Protein AF-A0A9P3KUL8-F1 (afdb_monomer_lite)

Radius of gyration: 19.82 Å; chains: 1; bounding box: 48×26×57 Å

Structure (mmCIF, N/CA/C/O backbone):
data_AF-A0A9P3KUL8-F1
#
_entry.id   AF-A0A9P3KUL8-F1
#
loop_
_atom_site.group_PDB
_atom_site.id
_atom_site.type_symbol
_atom_site.label_atom_id
_atom_site.label_alt_id
_atom_site.label_comp_id
_atom_site.label_asym_id
_atom_site.label_entity_id
_atom_site.label_seq_id
_atom_site.pdbx_PDB_ins_code
_atom_site.Cartn_x
_atom_site.Cartn_y
_atom_site.Cartn_z
_atom_site.occupancy
_atom_site.B_iso_or_equiv
_atom_site.auth_seq_id
_atom_site.auth_comp_id
_atom_site.auth_asym_id
_atom_site.auth_atom_id
_atom_site.pdbx_PDB_model_num
ATOM 1 N N . MET A 1 1 ? -23.572 9.028 2.141 1.00 32.34 1 MET A N 1
ATOM 2 C CA . MET A 1 1 ? -22.689 7.865 2.370 1.00 32.34 1 MET A CA 1
ATOM 3 C C . MET A 1 1 ? -21.258 8.379 2.389 1.00 32.34 1 MET A C 1
ATOM 5 O O . MET A 1 1 ? -20.794 8.823 1.351 1.00 32.34 1 MET A O 1
ATOM 9 N N . ALA A 1 2 ? -20.614 8.440 3.556 1.00 27.66 2 ALA A N 1
ATOM 10 C CA . ALA A 1 2 ? -19.260 8.975 3.705 1.00 27.66 2 ALA A CA 1
ATOM 11 C C . ALA A 1 2 ? -18.325 7.822 4.078 1.00 27.66 2 ALA A C 1
ATOM 13 O O . ALA A 1 2 ? -18.346 7.357 5.214 1.00 27.66 2 ALA A O 1
ATOM 14 N N . HIS A 1 3 ? -17.560 7.321 3.110 1.00 35.16 3 HIS A N 1
ATOM 15 C CA . HIS A 1 3 ? -16.380 6.527 3.428 1.00 35.16 3 HIS A CA 1
ATOM 16 C C . HIS A 1 3 ? -15.228 7.510 3.663 1.00 35.16 3 HIS A C 1
ATOM 18 O O . HIS A 1 3 ? -15.116 8.520 2.964 1.00 35.16 3 HIS A O 1
ATOM 24 N N . SER A 1 4 ? -14.388 7.234 4.654 1.00 40.06 4 SER A N 1
ATOM 25 C CA . SER A 1 4 ? -13.152 7.987 4.861 1.00 40.06 4 SER A CA 1
ATOM 26 C C . SER A 1 4 ? -12.145 7.535 3.808 1.00 40.06 4 SER A C 1
ATOM 28 O O . SER A 1 4 ? -11.516 6.491 3.957 1.00 40.06 4 SER A O 1
ATOM 30 N N . TYR A 1 5 ? -12.057 8.289 2.714 1.00 42.75 5 TYR A N 1
ATOM 31 C CA . TYR A 1 5 ? -11.096 8.067 1.638 1.00 42.75 5 TYR A CA 1
ATOM 32 C C . TYR A 1 5 ? -9.868 8.946 1.872 1.00 42.75 5 TYR A C 1
ATOM 34 O O . TYR A 1 5 ? -10.004 10.144 2.119 1.00 42.75 5 TYR A O 1
ATOM 42 N N . GLY A 1 6 ? -8.675 8.368 1.767 1.00 51.44 6 GLY A N 1
ATOM 43 C CA . GLY A 1 6 ? -7.449 9.140 1.582 1.00 51.44 6 GLY A CA 1
ATOM 44 C C . GLY A 1 6 ? -6.900 8.937 0.173 1.00 51.44 6 GLY A C 1
ATOM 45 O O . GLY A 1 6 ? -7.099 7.882 -0.429 1.00 51.44 6 GLY A O 1
ATOM 46 N N . THR A 1 7 ? -6.250 9.971 -0.348 1.00 46.78 7 THR A N 1
ATOM 47 C CA . THR A 1 7 ? -5.765 10.073 -1.728 1.00 46.78 7 THR A CA 1
ATOM 48 C C . THR A 1 7 ? -4.329 9.549 -1.840 1.00 46.78 7 THR A C 1
ATOM 50 O O . THR A 1 7 ? -3.469 9.951 -1.061 1.00 46.78 7 THR A O 1
ATOM 53 N N . LEU A 1 8 ? -4.061 8.677 -2.811 1.00 50.38 8 LEU A N 1
ATOM 54 C CA . LEU A 1 8 ? -2.753 8.102 -3.142 1.00 50.38 8 LEU A CA 1
ATOM 55 C C . LEU A 1 8 ? -2.345 8.512 -4.548 1.00 50.38 8 LEU A C 1
ATOM 57 O O . LEU A 1 8 ? -3.190 8.553 -5.434 1.00 50.38 8 LEU A O 1
ATOM 61 N N . VAL A 1 9 ? -1.056 8.750 -4.771 1.00 56.16 9 VAL A N 1
ATOM 62 C CA . VAL A 1 9 ? -0.508 8.995 -6.109 1.00 56.16 9 VAL A CA 1
ATOM 63 C C . VAL A 1 9 ? 0.263 7.754 -6.539 1.00 56.16 9 VAL A C 1
ATOM 65 O O . VAL A 1 9 ? 1.320 7.452 -5.995 1.00 56.16 9 VAL A O 1
ATOM 68 N N . VAL A 1 10 ? -0.268 7.031 -7.522 1.00 59.06 10 VAL A N 1
ATOM 69 C CA . VAL A 1 10 ? 0.454 5.942 -8.183 1.00 59.06 10 VAL A CA 1
ATOM 70 C C . VAL A 1 10 ? 1.434 6.562 -9.159 1.00 59.06 10 VAL A C 1
ATOM 72 O O . VAL A 1 10 ? 1.065 7.434 -9.945 1.00 59.06 10 VAL A O 1
ATOM 75 N N . THR A 1 11 ? 2.672 6.094 -9.133 1.00 58.78 11 THR A N 1
ATOM 76 C CA . THR A 1 11 ? 3.770 6.677 -9.894 1.00 58.78 11 THR A CA 1
ATOM 77 C C . THR A 1 11 ? 4.448 5.621 -10.764 1.00 58.78 11 THR A C 1
ATOM 79 O O . THR A 1 11 ? 4.727 4.509 -10.314 1.00 58.78 11 THR A O 1
ATOM 82 N N . LEU A 1 12 ? 4.693 5.967 -12.026 1.00 61.75 12 LEU A N 1
ATOM 83 C CA . LEU A 1 12 ? 5.448 5.191 -13.004 1.00 61.75 12 LEU A CA 1
ATOM 84 C C . LEU A 1 12 ? 6.900 5.638 -13.010 1.00 61.75 12 LEU A C 1
ATOM 86 O O . LEU A 1 12 ? 7.173 6.836 -13.067 1.00 61.75 12 LEU A O 1
ATOM 90 N N . LEU A 1 13 ? 7.811 4.676 -13.053 1.00 57.50 13 LEU A N 1
ATOM 91 C CA . LEU A 1 13 ? 9.225 4.916 -13.275 1.00 57.50 13 LEU A CA 1
ATOM 92 C C . LEU A 1 13 ? 9.678 4.260 -14.567 1.00 57.50 13 LEU A C 1
ATOM 94 O O . LEU A 1 13 ? 9.433 3.074 -14.770 1.00 57.50 13 LEU A O 1
ATOM 98 N N . ILE A 1 14 ? 10.341 5.033 -15.424 1.00 57.75 14 ILE A N 1
ATOM 99 C CA . ILE A 1 14 ? 10.843 4.584 -16.727 1.00 57.75 14 ILE A CA 1
ATOM 100 C C . ILE A 1 14 ? 12.348 4.845 -16.791 1.00 57.75 14 ILE A C 1
ATOM 102 O O . ILE A 1 14 ? 12.809 5.913 -16.383 1.00 57.75 14 ILE A O 1
ATOM 106 N N . ALA A 1 15 ? 13.102 3.892 -17.340 1.00 53.88 15 ALA A N 1
ATOM 107 C CA . ALA A 1 15 ? 14.489 4.089 -17.752 1.00 53.88 15 ALA A CA 1
ATOM 108 C C . ALA A 1 15 ? 14.709 3.608 -19.199 1.00 53.88 15 ALA A C 1
ATOM 110 O O . ALA A 1 15 ? 13.936 2.814 -19.739 1.00 53.88 15 ALA A O 1
ATOM 111 N N . SER A 1 16 ? 15.760 4.125 -19.837 1.00 47.81 16 SER A N 1
ATOM 112 C CA . SER A 1 16 ? 16.203 3.732 -21.180 1.00 47.81 16 SER A CA 1
ATOM 113 C C . SER A 1 16 ? 17.334 2.710 -21.069 1.00 47.81 16 SER A C 1
ATOM 115 O O . SER A 1 16 ? 18.304 2.958 -20.354 1.00 47.81 16 SER A O 1
ATOM 117 N N . PHE A 1 17 ? 17.244 1.588 -21.788 1.00 48.50 17 PHE A N 1
ATOM 118 C CA . PHE A 1 17 ? 18.199 0.480 -21.664 1.00 48.50 17 PHE A CA 1
ATOM 119 C C . PHE A 1 17 ? 18.726 0.022 -23.030 1.00 48.50 17 PHE A C 1
ATOM 121 O O . PHE A 1 17 ? 17.971 -0.057 -23.998 1.00 48.50 17 PHE A O 1
ATOM 128 N N . ALA A 1 18 ? 20.017 -0.323 -23.090 1.00 42.53 18 ALA A N 1
ATOM 129 C CA . ALA A 1 18 ? 20.578 -1.160 -24.149 1.00 42.53 18 ALA A CA 1
ATOM 130 C C . ALA A 1 18 ? 20.294 -2.637 -23.816 1.00 42.53 18 ALA A C 1
ATOM 132 O O . ALA A 1 18 ? 20.380 -3.035 -22.656 1.00 42.53 18 ALA A O 1
ATOM 133 N N . SER A 1 19 ? 19.921 -3.419 -24.826 1.00 43.72 19 SER A N 1
ATOM 134 C CA . SER A 1 19 ? 19.394 -4.791 -24.790 1.00 43.72 19 SER A CA 1
ATOM 135 C C . SER A 1 19 ? 19.997 -5.706 -23.708 1.00 43.72 19 SER A C 1
ATOM 137 O O . SER A 1 19 ? 21.089 -6.238 -23.883 1.00 43.72 19 SER A O 1
ATOM 139 N N . HIS A 1 20 ? 19.261 -5.940 -22.619 1.00 38.06 20 HIS A N 1
ATOM 140 C CA . HIS A 1 20 ? 19.516 -7.014 -21.651 1.00 38.06 20 HIS A CA 1
ATOM 141 C C . HIS A 1 20 ? 18.311 -7.960 -21.631 1.00 38.06 20 HIS A C 1
ATOM 143 O O . HIS A 1 20 ? 17.175 -7.522 -21.824 1.00 38.06 20 HIS A O 1
ATOM 149 N N . ALA A 1 21 ? 18.552 -9.256 -21.418 1.00 44.31 21 ALA A N 1
ATOM 150 C CA . ALA A 1 21 ? 17.485 -10.231 -21.224 1.00 44.31 21 ALA A CA 1
ATOM 151 C C . ALA A 1 21 ? 16.763 -9.920 -19.903 1.00 44.31 21 ALA A C 1
ATOM 153 O O . ALA A 1 21 ? 17.315 -10.109 -18.822 1.00 44.31 21 ALA A O 1
ATOM 154 N N . LEU A 1 22 ? 15.553 -9.377 -20.010 1.00 48.44 22 LEU A N 1
ATOM 155 C CA . LEU A 1 22 ? 14.714 -9.009 -18.875 1.00 48.44 22 LEU A CA 1
ATOM 156 C C . LEU A 1 22 ? 14.069 -10.244 -18.260 1.00 48.44 22 LEU A C 1
ATOM 158 O O . LEU A 1 22 ? 13.507 -11.065 -18.980 1.00 48.44 22 LEU A O 1
ATOM 162 N N . ALA A 1 23 ? 14.098 -10.332 -16.931 1.00 48.47 23 ALA A N 1
ATOM 163 C CA . ALA A 1 23 ? 13.299 -11.314 -16.200 1.00 48.47 23 ALA A CA 1
ATOM 164 C C . ALA A 1 23 ? 11.799 -10.942 -16.208 1.00 48.47 23 ALA A C 1
ATOM 166 O O . ALA A 1 23 ? 10.959 -11.834 -16.157 1.00 48.47 23 ALA A O 1
ATOM 167 N N . GLY A 1 24 ? 11.475 -9.645 -16.337 1.00 58.12 24 GLY A N 1
ATOM 168 C CA . GLY A 1 24 ? 10.124 -9.107 -16.532 1.00 58.12 24 GLY A CA 1
ATOM 169 C C . GLY A 1 24 ? 10.161 -7.645 -17.004 1.00 58.12 24 GLY A C 1
ATOM 170 O O . GLY A 1 24 ? 11.140 -6.937 -16.781 1.00 58.12 24 GLY A O 1
ATOM 171 N N . PHE A 1 25 ? 9.119 -7.161 -17.685 1.00 71.50 25 PHE A N 1
ATOM 172 C CA . PHE A 1 25 ? 9.096 -5.794 -18.244 1.00 71.50 25 PHE A CA 1
ATOM 173 C C . PHE A 1 25 ? 8.662 -4.738 -1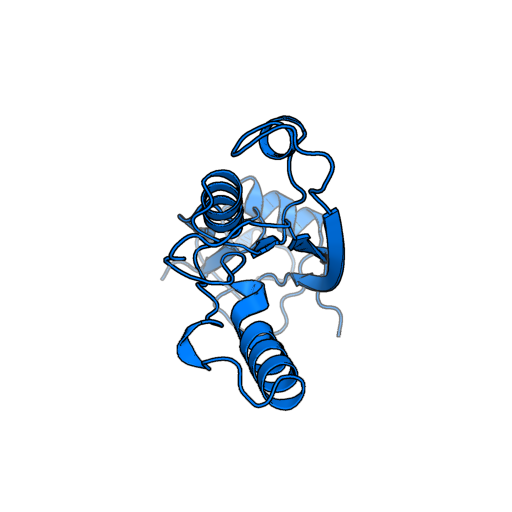7.228 1.00 71.50 25 PHE A C 1
ATOM 175 O O . PHE A 1 25 ? 9.300 -3.689 -17.123 1.00 71.50 25 PHE A O 1
ATOM 182 N N . MET A 1 26 ? 7.626 -5.032 -16.441 1.00 80.19 26 MET A N 1
ATOM 183 C CA . MET A 1 26 ? 7.151 -4.185 -15.349 1.00 80.19 26 MET A CA 1
ATOM 184 C C . MET A 1 26 ? 7.067 -4.972 -14.045 1.00 80.19 26 MET A C 1
ATOM 186 O O . MET A 1 26 ? 6.582 -6.099 -14.040 1.00 80.19 26 MET A O 1
ATOM 190 N N . GLY A 1 27 ? 7.416 -4.337 -12.927 1.00 84.06 27 GLY A N 1
ATOM 191 C CA . GLY A 1 27 ? 7.173 -4.892 -11.596 1.00 84.06 27 GLY A CA 1
ATOM 192 C C . GLY A 1 27 ? 6.782 -3.821 -10.584 1.00 84.06 27 GLY A C 1
ATOM 193 O O . GLY A 1 27 ? 7.262 -2.688 -10.650 1.00 84.06 27 GLY A O 1
ATOM 194 N N . GLY A 1 28 ? 5.909 -4.153 -9.630 1.00 83.56 28 GLY A N 1
ATOM 195 C CA . GLY A 1 28 ? 5.629 -3.243 -8.519 1.00 83.56 28 GLY A CA 1
ATOM 196 C C . GLY A 1 28 ? 4.283 -3.396 -7.819 1.00 83.56 28 GLY A C 1
ATOM 197 O O . GLY A 1 28 ? 3.857 -4.498 -7.471 1.00 83.56 28 GLY A O 1
ATOM 198 N N . ALA A 1 29 ? 3.670 -2.254 -7.513 1.00 80.00 29 ALA A N 1
ATOM 199 C CA . ALA A 1 29 ? 2.511 -2.089 -6.647 1.00 80.00 29 ALA A CA 1
ATOM 200 C C . ALA A 1 29 ? 1.319 -3.004 -6.985 1.00 80.00 29 ALA A C 1
ATOM 202 O O . ALA A 1 29 ? 0.651 -2.866 -8.006 1.00 80.00 29 ALA A O 1
ATOM 203 N N . SER A 1 30 ? 0.954 -3.887 -6.055 1.00 74.94 30 SER A N 1
ATOM 204 C CA . SER A 1 30 ? -0.167 -4.822 -6.247 1.00 74.94 30 SER A CA 1
ATOM 205 C C . SER A 1 30 ? -1.528 -4.142 -6.432 1.00 74.94 30 SER A C 1
ATOM 207 O O . SER A 1 30 ? -2.436 -4.726 -7.014 1.00 74.94 30 SER A O 1
ATOM 209 N N . THR A 1 31 ? -1.674 -2.900 -5.970 1.00 70.31 31 THR A N 1
ATOM 210 C CA . THR A 1 31 ? -2.846 -2.031 -6.197 1.00 70.31 31 THR A CA 1
ATOM 211 C C . THR A 1 31 ? -3.080 -1.740 -7.677 1.00 70.31 31 THR A C 1
ATOM 213 O O . THR A 1 31 ? -4.219 -1.549 -8.098 1.00 70.31 31 THR A O 1
ATOM 216 N N . PHE A 1 32 ? -2.013 -1.737 -8.475 1.00 75.25 32 PHE A N 1
ATOM 217 C CA . PHE A 1 32 ? -2.057 -1.456 -9.899 1.00 75.25 32 PHE A CA 1
ATOM 218 C C . PHE A 1 32 ? -2.304 -2.702 -10.752 1.00 75.25 32 PHE A C 1
ATOM 220 O O . PHE A 1 32 ? -2.666 -2.573 -11.920 1.00 75.25 32 PHE A O 1
ATOM 227 N N . ALA A 1 33 ? -2.170 -3.909 -10.193 1.00 75.38 33 ALA A N 1
ATOM 228 C CA . ALA A 1 33 ? -2.326 -5.159 -10.939 1.00 75.38 33 ALA A CA 1
ATOM 229 C C . ALA A 1 33 ? -3.633 -5.238 -11.770 1.00 75.38 33 ALA A C 1
ATOM 231 O O . ALA A 1 33 ? -3.558 -5.640 -12.934 1.00 75.38 33 ALA A O 1
ATOM 232 N N . PRO A 1 34 ? -4.809 -4.784 -11.276 1.00 72.00 34 PRO A N 1
ATOM 233 C CA . PRO A 1 34 ? -6.034 -4.760 -12.082 1.00 72.00 34 PRO A CA 1
ATOM 234 C C . PRO A 1 34 ? -5.964 -3.815 -13.295 1.00 72.00 34 PRO A C 1
ATOM 236 O O . PRO A 1 34 ? -6.555 -4.102 -14.335 1.00 72.00 34 PRO A O 1
ATOM 239 N N . ALA A 1 35 ? -5.236 -2.699 -13.184 1.00 71.69 35 ALA A N 1
ATOM 240 C CA . ALA A 1 35 ? -5.062 -1.715 -14.255 1.00 71.69 35 ALA A CA 1
ATOM 241 C C . ALA A 1 35 ? -3.935 -2.095 -15.235 1.00 71.69 35 ALA A C 1
ATOM 243 O O . ALA A 1 35 ? -4.012 -1.774 -16.424 1.00 71.69 35 ALA A O 1
ATOM 244 N N . ALA A 1 36 ? -2.922 -2.831 -14.767 1.00 74.19 36 ALA A N 1
ATOM 245 C CA . ALA A 1 36 ? -1.781 -3.261 -15.570 1.00 74.19 36 ALA A CA 1
ATOM 246 C C . ALA A 1 36 ? -2.213 -4.071 -16.801 1.00 74.19 36 ALA A C 1
ATOM 248 O O . ALA A 1 36 ? -1.740 -3.821 -17.907 1.00 74.19 36 ALA A O 1
ATOM 249 N N . GLY A 1 37 ? -3.183 -4.979 -16.647 1.00 71.81 37 GLY A N 1
ATOM 250 C CA . GLY A 1 37 ? -3.693 -5.780 -17.762 1.00 71.81 37 GLY A CA 1
ATOM 251 C C . GLY A 1 37 ? -4.297 -4.944 -18.899 1.00 71.81 37 GLY A C 1
ATOM 252 O O . GLY A 1 37 ? -4.151 -5.298 -20.069 1.00 71.81 37 GLY A O 1
ATOM 253 N N . ALA A 1 38 ? -4.945 -3.817 -18.587 1.00 73.25 38 ALA A N 1
ATOM 254 C CA . ALA A 1 38 ? -5.489 -2.914 -19.602 1.00 73.25 38 ALA A CA 1
ATOM 255 C C . ALA A 1 38 ? -4.377 -2.174 -20.362 1.00 73.25 38 ALA A C 1
ATOM 257 O O . ALA A 1 38 ? -4.453 -2.039 -21.584 1.00 73.25 38 ALA A O 1
ATOM 258 N N . LEU A 1 39 ? -3.320 -1.757 -19.661 1.00 74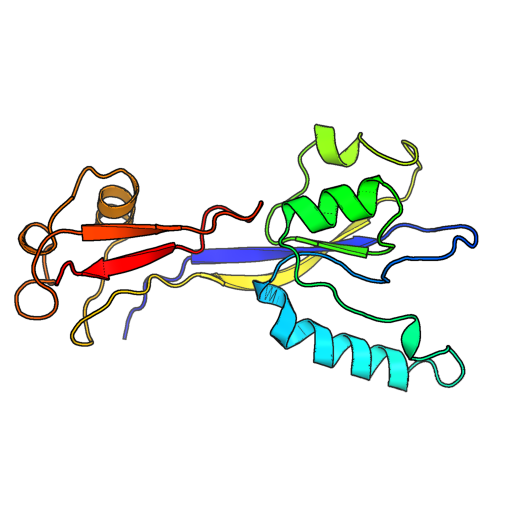.06 39 LEU A N 1
ATOM 259 C CA . LEU A 1 39 ? -2.158 -1.103 -20.266 1.00 74.06 39 LEU A CA 1
ATOM 260 C C . LEU A 1 39 ? -1.356 -2.046 -21.156 1.00 74.06 39 LEU A C 1
ATOM 262 O O . LEU A 1 39 ? -1.011 -1.667 -22.271 1.00 74.06 39 LEU A O 1
ATOM 266 N N . ILE A 1 40 ? -1.130 -3.284 -20.711 1.00 75.69 40 ILE A N 1
ATOM 267 C CA . ILE A 1 40 ? -0.460 -4.313 -21.517 1.00 75.69 40 ILE A CA 1
ATOM 268 C C . ILE A 1 40 ? -1.250 -4.556 -22.809 1.00 75.69 40 ILE A C 1
ATOM 270 O O . ILE A 1 40 ? -0.689 -4.517 -23.901 1.00 75.69 40 ILE A O 1
ATOM 274 N N . LYS A 1 41 ? -2.579 -4.712 -22.717 1.00 75.12 41 LYS A N 1
ATOM 275 C CA . LYS A 1 41 ? -3.443 -4.866 -23.900 1.00 75.12 41 LYS A CA 1
ATOM 276 C C . LYS A 1 41 ? -3.373 -3.658 -24.840 1.00 75.12 41 LYS A C 1
ATOM 278 O O . LYS A 1 41 ? -3.306 -3.840 -26.056 1.00 75.12 41 LYS A O 1
ATOM 283 N N . ALA A 1 42 ? -3.389 -2.437 -24.304 1.00 75.94 42 ALA A N 1
ATOM 284 C CA . ALA A 1 42 ? -3.283 -1.213 -25.099 1.00 75.94 42 ALA A CA 1
ATOM 285 C C . ALA A 1 42 ? -1.921 -1.100 -25.805 1.00 75.94 42 ALA A C 1
ATOM 287 O O . ALA A 1 42 ? -1.873 -0.782 -26.994 1.00 75.94 42 ALA A O 1
ATOM 288 N N . TRP A 1 43 ? -0.832 -1.428 -25.105 1.00 74.25 43 TRP A N 1
ATOM 289 C CA . TRP A 1 43 ? 0.518 -1.487 -25.663 1.00 74.25 43 TRP A CA 1
ATOM 290 C C . TRP A 1 43 ? 0.611 -2.499 -26.806 1.00 74.25 43 TRP A C 1
ATOM 292 O O . TRP A 1 43 ? 1.046 -2.162 -27.907 1.00 74.25 43 TRP A O 1
ATOM 302 N N . ASN A 1 44 ? 0.119 -3.715 -26.572 1.00 72.94 44 ASN A N 1
ATOM 303 C CA . ASN A 1 44 ? 0.139 -4.800 -27.547 1.00 72.94 44 ASN A CA 1
ATOM 304 C C . ASN A 1 44 ? -0.635 -4.447 -28.821 1.00 72.94 44 ASN A C 1
ATOM 306 O O . ASN A 1 44 ? -0.180 -4.744 -29.924 1.00 72.94 44 ASN A O 1
ATOM 310 N N . LYS A 1 45 ? -1.765 -3.742 -28.687 1.00 77.06 45 LYS A N 1
ATOM 311 C CA . LYS A 1 45 ? -2.522 -3.213 -29.829 1.00 77.06 45 LYS A CA 1
ATOM 312 C C . LYS A 1 45 ? -1.746 -2.138 -30.601 1.00 77.06 45 LYS A C 1
ATOM 314 O O . LYS A 1 45 ? -1.843 -2.083 -31.822 1.00 77.06 45 LYS A O 1
ATOM 319 N N . ALA A 1 46 ? -1.007 -1.275 -29.906 1.00 77.31 46 ALA A N 1
ATOM 320 C CA . ALA A 1 46 ? -0.253 -0.177 -30.512 1.00 77.31 46 ALA A CA 1
ATOM 321 C C . ALA A 1 46 ? 1.076 -0.618 -31.154 1.00 77.31 46 ALA A C 1
ATOM 323 O O . ALA A 1 46 ? 1.635 0.119 -31.968 1.00 77.31 46 ALA A O 1
ATOM 324 N N . LYS A 1 47 ? 1.596 -1.799 -30.793 1.00 69.56 47 LYS A N 1
ATOM 325 C CA . LYS A 1 47 ? 2.883 -2.334 -31.267 1.00 69.56 47 LYS A CA 1
ATOM 326 C C . LYS A 1 47 ? 2.741 -3.742 -31.869 1.00 69.56 47 LYS A C 1
ATOM 328 O O . LYS A 1 47 ? 3.338 -4.690 -31.351 1.00 69.56 47 LYS A O 1
ATOM 333 N N . PRO A 1 48 ? 1.986 -3.900 -32.974 1.00 64.44 48 PRO A N 1
ATOM 334 C CA . PRO A 1 48 ? 1.897 -5.182 -33.663 1.00 64.44 48 PRO A CA 1
ATOM 335 C C . PRO A 1 48 ? 3.282 -5.553 -34.220 1.00 64.44 48 PRO A C 1
ATOM 337 O O . PRO A 1 48 ? 3.843 -4.817 -35.027 1.00 64.44 48 PRO A O 1
ATOM 340 N N . GLY A 1 49 ? 3.857 -6.664 -33.754 1.00 63.84 49 GLY A N 1
ATOM 341 C CA . GLY A 1 49 ? 5.180 -7.152 -34.180 1.00 63.84 49 GLY A CA 1
ATOM 342 C C . GLY A 1 49 ? 6.244 -7.210 -33.080 1.00 63.84 49 GLY A C 1
ATOM 343 O O . GLY A 1 49 ? 7.291 -7.812 -33.293 1.00 63.84 49 GLY A O 1
ATOM 344 N N . VAL A 1 50 ? 5.980 -6.648 -31.895 1.00 64.06 50 VAL A N 1
ATOM 345 C CA . VAL A 1 50 ? 6.788 -6.924 -30.694 1.00 64.06 50 VAL A CA 1
ATOM 346 C C . VAL A 1 50 ? 6.262 -8.198 -30.033 1.00 64.06 50 VAL A C 1
ATOM 348 O O . VAL A 1 50 ? 5.046 -8.373 -29.895 1.00 64.06 50 VAL A O 1
ATOM 351 N N . ALA A 1 51 ? 7.177 -9.089 -29.644 1.00 60.75 51 ALA A N 1
ATOM 352 C CA . ALA A 1 51 ? 6.840 -10.342 -28.984 1.00 60.75 51 ALA A CA 1
ATOM 353 C C . ALA A 1 51 ? 6.062 -10.063 -27.677 1.00 60.75 51 ALA A C 1
ATOM 355 O O . ALA A 1 51 ? 6.443 -9.219 -26.863 1.00 60.75 51 ALA A O 1
ATOM 356 N N . GLN A 1 52 ? 4.887 -10.685 -27.551 1.00 55.72 52 GLN A N 1
ATOM 357 C CA . GLN A 1 52 ? 3.861 -10.367 -26.540 1.00 55.72 52 GLN A CA 1
ATOM 358 C C . GLN A 1 52 ? 4.232 -10.851 -25.130 1.00 55.72 52 GLN A C 1
ATOM 360 O O . GLN A 1 52 ? 3.692 -10.373 -24.139 1.00 55.72 52 GLN A O 1
ATOM 365 N N . ASP A 1 53 ? 5.150 -11.805 -25.069 1.00 56.06 53 ASP A N 1
ATOM 366 C CA . ASP A 1 53 ? 5.784 -12.399 -23.896 1.00 56.06 53 ASP A CA 1
ATOM 367 C C . ASP A 1 53 ? 6.808 -11.471 -23.230 1.00 56.06 53 ASP A C 1
ATOM 369 O O . ASP A 1 53 ? 7.136 -11.663 -22.063 1.00 56.06 53 ASP A O 1
ATOM 373 N N . VAL A 1 54 ? 7.264 -10.427 -23.929 1.00 57.62 54 VAL A N 1
ATOM 374 C CA . VAL A 1 54 ? 8.182 -9.440 -23.351 1.00 57.62 54 VAL A CA 1
ATOM 375 C C . VAL A 1 54 ? 7.462 -8.566 -22.329 1.00 57.62 54 VAL A C 1
ATOM 377 O O . VAL A 1 54 ? 8.076 -8.169 -21.354 1.00 57.62 54 VAL A O 1
ATOM 380 N N . VAL A 1 55 ? 6.168 -8.273 -22.501 1.00 68.00 55 VAL A N 1
ATOM 381 C CA . VAL A 1 55 ? 5.447 -7.273 -21.694 1.00 68.00 55 VAL A CA 1
ATOM 382 C C . VAL A 1 55 ? 4.569 -7.946 -20.635 1.00 68.00 55 VAL A C 1
ATOM 384 O O . VAL A 1 55 ? 3.373 -8.153 -20.830 1.00 68.00 55 VAL A O 1
ATOM 387 N N . ALA A 1 56 ? 5.171 -8.254 -19.486 1.00 77.06 56 ALA A N 1
ATOM 388 C CA . ALA A 1 56 ? 4.492 -8.772 -18.296 1.00 77.06 56 ALA A CA 1
ATOM 389 C C . ALA A 1 56 ? 4.514 -7.761 -17.135 1.00 77.06 56 ALA A C 1
ATOM 391 O O . ALA A 1 56 ? 5.373 -6.875 -17.088 1.00 77.06 56 ALA A O 1
ATOM 392 N N . TYR A 1 57 ? 3.549 -7.893 -16.216 1.00 81.75 57 TYR A N 1
ATOM 393 C CA . TYR A 1 57 ? 3.489 -7.127 -14.971 1.00 81.75 57 TYR A CA 1
ATOM 394 C C . TYR A 1 57 ? 3.579 -8.052 -13.759 1.00 81.75 57 TYR A C 1
ATOM 396 O O . TYR A 1 57 ? 2.649 -8.815 -13.489 1.00 81.75 57 TYR A O 1
ATOM 404 N N . ASP A 1 58 ? 4.650 -7.900 -12.989 1.00 87.00 58 ASP A N 1
ATOM 405 C CA . ASP A 1 58 ? 4.889 -8.663 -11.773 1.00 87.00 58 ASP A CA 1
ATOM 406 C C . ASP A 1 58 ? 4.396 -7.885 -10.545 1.00 87.00 58 ASP A C 1
ATOM 408 O O . ASP A 1 58 ? 4.976 -6.888 -10.104 1.00 87.00 58 ASP A O 1
ATOM 412 N N . SER A 1 59 ? 3.290 -8.352 -9.962 1.00 85.19 59 SER A N 1
ATOM 413 C CA . SER A 1 59 ? 2.702 -7.775 -8.747 1.00 85.19 59 SER A CA 1
ATOM 414 C C . SER A 1 59 ? 3.485 -8.206 -7.496 1.00 85.19 59 SER A C 1
ATOM 416 O O . SER A 1 59 ? 3.053 -9.085 -6.748 1.00 85.19 59 SER A O 1
ATOM 418 N N . VAL A 1 60 ? 4.627 -7.561 -7.255 1.00 85.50 60 VAL A N 1
ATOM 419 C CA . VAL A 1 60 ? 5.593 -7.910 -6.190 1.00 85.50 60 VAL A CA 1
ATOM 420 C C . VAL A 1 60 ? 5.648 -6.912 -5.023 1.00 85.50 60 VAL A C 1
ATOM 422 O O . VAL A 1 60 ? 6.397 -7.108 -4.062 1.00 85.50 60 VAL A O 1
ATOM 425 N N . GLY A 1 61 ? 4.847 -5.847 -5.086 1.00 85.12 61 GLY A N 1
ATOM 426 C CA . GLY A 1 61 ? 4.869 -4.737 -4.134 1.00 85.12 61 GLY A CA 1
ATOM 427 C C . GLY A 1 61 ? 5.837 -3.623 -4.547 1.00 85.12 61 GLY A C 1
ATOM 428 O O . GLY A 1 61 ? 6.831 -3.864 -5.231 1.00 85.12 61 GLY A O 1
ATOM 429 N N . SER A 1 62 ? 5.525 -2.391 -4.135 1.00 85.00 62 SER A N 1
ATOM 430 C CA . SER A 1 62 ? 6.229 -1.159 -4.519 1.00 85.00 62 SER A CA 1
ATOM 431 C C . SER A 1 62 ? 7.741 -1.215 -4.273 1.00 85.00 62 SER A C 1
ATOM 433 O O . SER A 1 62 ? 8.523 -0.942 -5.181 1.00 85.00 62 SER A O 1
ATOM 435 N N . GLY A 1 63 ? 8.170 -1.629 -3.074 1.00 84.50 63 GLY A N 1
ATOM 436 C CA . GLY A 1 63 ? 9.592 -1.659 -2.718 1.00 84.50 63 GLY A CA 1
ATOM 437 C C . GLY A 1 63 ? 10.370 -2.695 -3.527 1.00 84.50 63 GLY A C 1
ATOM 438 O O . GLY A 1 63 ? 11.420 -2.381 -4.081 1.00 84.50 63 GLY A O 1
ATOM 439 N N . THR A 1 64 ? 9.810 -3.898 -3.687 1.00 86.31 64 THR A N 1
ATOM 440 C CA . THR A 1 64 ? 10.402 -4.949 -4.531 1.00 86.31 64 THR A CA 1
ATOM 441 C C . THR A 1 64 ? 10.479 -4.513 -5.996 1.00 86.31 64 THR A C 1
ATOM 443 O O . THR A 1 64 ? 11.485 -4.768 -6.654 1.00 86.31 64 THR A O 1
ATOM 446 N N . GLY A 1 65 ? 9.454 -3.817 -6.503 1.00 85.25 65 GLY A N 1
ATOM 447 C CA . GLY A 1 65 ? 9.448 -3.240 -7.849 1.00 85.25 65 GLY A CA 1
ATOM 448 C C . GLY A 1 65 ? 10.559 -2.209 -8.046 1.00 85.25 65 GLY A C 1
ATOM 449 O O . GLY A 1 65 ? 11.319 -2.311 -9.006 1.00 85.25 65 GLY A O 1
ATOM 450 N N . ILE A 1 66 ? 10.722 -1.273 -7.103 1.00 84.69 66 ILE A N 1
ATOM 451 C CA . ILE A 1 66 ? 11.806 -0.275 -7.117 1.00 84.69 66 ILE A CA 1
ATOM 452 C C . ILE A 1 66 ? 13.184 -0.951 -7.069 1.00 84.69 66 ILE A C 1
ATOM 454 O O . ILE A 1 66 ? 14.072 -0.585 -7.837 1.00 84.69 66 ILE A O 1
ATOM 458 N N . THR A 1 67 ? 13.380 -1.954 -6.207 1.00 85.94 67 THR A N 1
ATOM 459 C CA . THR A 1 67 ? 14.639 -2.715 -6.144 1.00 85.94 67 THR A CA 1
ATOM 460 C C . THR A 1 67 ? 14.914 -3.464 -7.450 1.00 85.94 67 THR A C 1
ATOM 462 O O . THR A 1 67 ? 16.042 -3.449 -7.945 1.00 85.94 67 THR A O 1
ATOM 465 N N . GLY A 1 68 ? 13.892 -4.085 -8.043 1.00 82.81 68 GLY A N 1
ATOM 466 C CA . GLY A 1 68 ? 13.996 -4.746 -9.342 1.00 82.81 68 GLY A CA 1
ATOM 467 C C . GLY A 1 68 ? 14.341 -3.770 -10.471 1.00 82.81 68 GLY A C 1
ATOM 468 O O . GLY A 1 68 ? 15.219 -4.054 -11.277 1.00 82.81 68 GLY A O 1
ATOM 469 N N . PHE A 1 69 ? 13.742 -2.579 -10.483 1.00 83.06 69 PHE A N 1
ATOM 470 C CA . PHE A 1 69 ? 14.075 -1.517 -11.436 1.00 83.06 69 PHE A CA 1
ATOM 471 C C . PHE A 1 69 ? 15.515 -1.017 -11.267 1.00 83.06 69 PHE A C 1
ATOM 473 O O . PHE A 1 69 ? 16.282 -0.987 -12.225 1.00 83.06 69 PHE A O 1
ATOM 480 N N . ASN A 1 70 ? 15.935 -0.712 -10.037 1.00 82.31 70 ASN A N 1
ATOM 481 C CA . ASN A 1 70 ? 17.295 -0.243 -9.760 1.00 82.31 70 ASN A CA 1
ATOM 482 C C . ASN A 1 70 ? 18.375 -1.300 -10.061 1.00 82.31 70 ASN A C 1
ATOM 484 O O . ASN A 1 70 ? 19.508 -0.944 -10.388 1.00 82.31 70 ASN A O 1
ATOM 488 N N . SER A 1 71 ? 18.044 -2.590 -9.971 1.00 81.56 71 SER A N 1
ATOM 489 C CA . SER A 1 71 ? 18.948 -3.693 -10.332 1.00 81.56 71 SER A CA 1
ATOM 490 C C . SER A 1 71 ? 18.929 -4.056 -11.823 1.00 81.56 71 SER A C 1
ATOM 492 O O . SER A 1 71 ? 19.708 -4.910 -12.234 1.00 81.56 71 SER A O 1
ATOM 494 N N . GLY A 1 72 ? 18.069 -3.428 -12.634 1.00 76.25 72 GLY A N 1
ATOM 495 C CA . GLY A 1 72 ? 17.898 -3.757 -14.055 1.00 76.25 72 GLY A CA 1
ATOM 496 C C . GLY A 1 72 ? 17.068 -5.020 -14.318 1.00 76.25 72 GLY A C 1
ATOM 497 O O . GLY A 1 72 ? 16.970 -5.460 -15.459 1.00 76.25 72 GLY A O 1
ATOM 498 N N . THR A 1 73 ? 16.449 -5.591 -13.282 1.00 81.44 73 THR A N 1
ATOM 499 C CA . THR A 1 73 ? 15.517 -6.725 -13.397 1.00 81.44 73 THR A CA 1
ATOM 500 C C . THR A 1 73 ? 14.232 -6.322 -14.130 1.00 81.44 73 THR A C 1
ATOM 502 O O . THR A 1 73 ? 13.705 -7.117 -14.905 1.00 81.44 73 THR A O 1
ATOM 505 N N . TYR A 1 74 ? 13.755 -5.089 -13.902 1.00 78.94 74 TYR A N 1
ATOM 506 C CA . TYR A 1 74 ? 12.593 -4.491 -14.570 1.00 78.94 74 TYR A CA 1
ATOM 507 C C . TYR A 1 74 ? 12.991 -3.238 -15.352 1.00 78.94 74 TYR A C 1
ATOM 509 O O . TYR A 1 74 ? 13.797 -2.442 -14.869 1.00 78.94 74 TYR A O 1
ATOM 517 N N . LEU A 1 75 ? 12.359 -3.003 -16.510 1.00 75.94 75 LEU A N 1
ATOM 518 C CA . LEU A 1 75 ? 12.499 -1.725 -17.228 1.00 75.94 75 LEU A CA 1
ATOM 519 C C . LEU A 1 75 ? 11.663 -0.613 -16.604 1.00 75.94 75 LEU A C 1
ATOM 521 O O . LEU A 1 75 ? 11.974 0.569 -16.749 1.00 75.94 75 LEU A O 1
ATOM 525 N N . ILE A 1 76 ? 10.561 -1.001 -15.970 1.00 79.19 76 ILE A N 1
ATOM 526 C CA . ILE A 1 76 ? 9.568 -0.089 -15.433 1.00 79.19 76 ILE A CA 1
ATOM 527 C C . ILE A 1 76 ? 9.190 -0.547 -14.026 1.00 79.19 76 ILE A C 1
ATOM 529 O O . ILE A 1 76 ? 8.790 -1.696 -13.824 1.00 79.19 76 ILE A O 1
ATOM 533 N N . ALA A 1 77 ? 9.260 0.371 -13.064 1.00 84.50 77 ALA A N 1
ATOM 534 C CA . ALA A 1 77 ? 8.667 0.175 -11.744 1.00 84.50 77 ALA A CA 1
ATOM 535 C C . ALA A 1 77 ? 7.352 0.945 -11.628 1.00 84.50 77 ALA A C 1
ATOM 537 O O . ALA A 1 77 ? 7.244 2.089 -12.069 1.00 84.50 77 ALA A O 1
ATOM 538 N N . VAL A 1 78 ? 6.355 0.328 -10.995 1.00 84.38 78 VAL A N 1
ATOM 539 C CA . VAL A 1 78 ? 5.113 1.008 -10.604 1.00 84.38 78 VAL A CA 1
ATOM 540 C C . VAL A 1 78 ? 5.033 1.027 -9.089 1.00 84.38 78 VAL A C 1
ATOM 542 O O . VAL A 1 78 ? 5.104 -0.025 -8.457 1.00 84.38 78 VAL A O 1
ATOM 545 N N . SER A 1 79 ? 4.885 2.204 -8.495 1.00 81.62 79 SER A N 1
ATOM 546 C CA . SER A 1 79 ? 4.935 2.363 -7.043 1.00 81.62 79 SER A CA 1
ATOM 547 C C . SER A 1 79 ? 3.839 3.300 -6.548 1.00 81.62 79 SER A C 1
ATOM 549 O O . SER A 1 79 ? 3.634 4.364 -7.131 1.00 81.62 79 SER A O 1
ATOM 551 N N . ASP A 1 80 ? 3.155 2.927 -5.461 1.00 77.12 80 ASP A N 1
ATOM 552 C CA . ASP A 1 80 ? 2.322 3.875 -4.699 1.00 77.12 80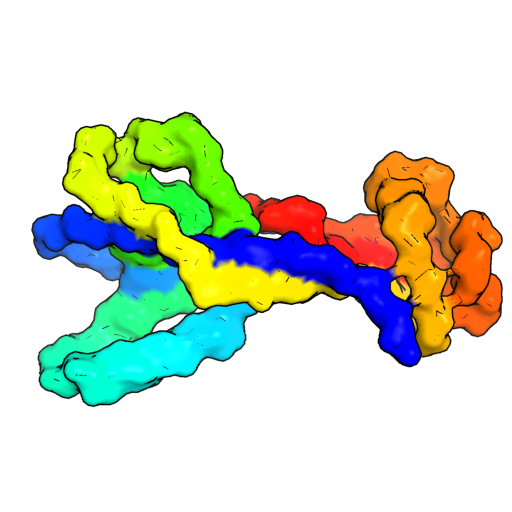 ASP A CA 1
ATOM 553 C C . ASP A 1 80 ? 3.162 4.714 -3.710 1.00 77.12 80 ASP A C 1
ATOM 555 O O . ASP A 1 80 ? 2.655 5.680 -3.144 1.00 77.12 80 ASP A O 1
ATOM 559 N N . ASP A 1 81 ? 4.439 4.357 -3.507 1.00 75.50 81 ASP A N 1
ATOM 560 C CA . ASP A 1 81 ? 5.397 5.155 -2.736 1.00 75.50 81 ASP A CA 1
ATOM 561 C C . ASP A 1 81 ? 6.318 5.926 -3.687 1.00 75.50 81 ASP A C 1
ATOM 563 O O . ASP A 1 81 ? 6.938 5.310 -4.565 1.00 75.50 81 ASP A O 1
ATOM 567 N N . PRO A 1 82 ? 6.475 7.248 -3.524 1.00 72.25 82 PRO A N 1
ATOM 568 C CA . PRO A 1 82 ? 7.520 7.961 -4.240 1.00 72.25 82 PRO A CA 1
ATOM 569 C C . PRO A 1 82 ? 8.886 7.372 -3.869 1.00 72.25 82 PRO A C 1
ATOM 571 O O . PRO A 1 82 ? 9.109 6.960 -2.727 1.00 72.25 82 PRO A O 1
ATOM 574 N N . MET A 1 83 ? 9.811 7.331 -4.831 1.00 74.12 83 MET A N 1
ATOM 575 C CA . MET A 1 83 ? 11.184 6.952 -4.514 1.00 74.12 83 MET A CA 1
ATOM 576 C C . MET A 1 83 ? 11.765 7.922 -3.483 1.00 74.12 83 MET A C 1
ATOM 578 O O . MET A 1 83 ? 11.575 9.134 -3.549 1.00 74.12 83 MET A O 1
ATOM 582 N N . THR A 1 84 ? 12.524 7.381 -2.539 1.00 79.31 84 THR A N 1
ATOM 583 C CA . THR A 1 84 ? 13.398 8.192 -1.688 1.00 79.31 84 THR A CA 1
ATOM 584 C C . THR A 1 84 ? 14.606 8.681 -2.487 1.00 79.31 84 THR A C 1
ATOM 586 O O . THR A 1 84 ? 15.049 8.000 -3.411 1.00 79.31 84 THR A O 1
ATOM 589 N N . ALA A 1 85 ? 15.226 9.788 -2.071 1.00 75.56 85 ALA A N 1
ATOM 590 C CA . ALA A 1 85 ? 16.455 10.291 -2.699 1.00 75.56 85 ALA A CA 1
ATOM 591 C C . ALA A 1 85 ? 17.572 9.224 -2.774 1.00 75.56 85 ALA A C 1
ATOM 593 O O . ALA A 1 85 ? 18.318 9.148 -3.747 1.00 75.56 85 ALA A O 1
ATOM 594 N N . ALA A 1 86 ? 17.655 8.344 -1.769 1.00 77.19 86 ALA A N 1
ATOM 595 C CA . ALA A 1 86 ? 18.587 7.218 -1.772 1.00 77.19 86 ALA A CA 1
ATO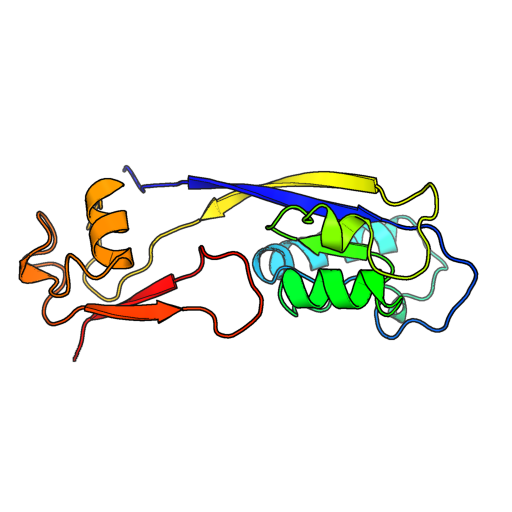M 596 C C . ALA A 1 86 ? 18.242 6.172 -2.848 1.00 77.19 86 ALA A C 1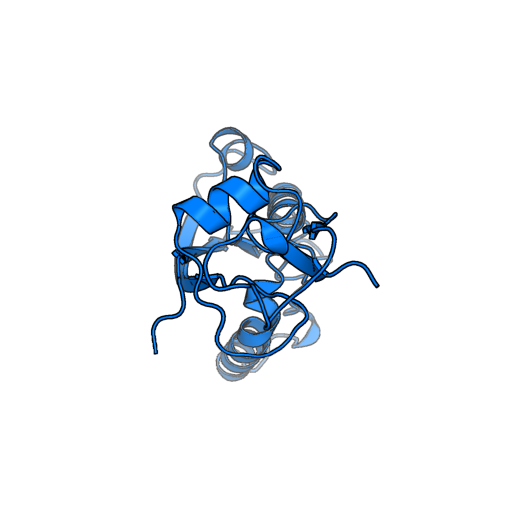
ATOM 598 O O . ALA A 1 86 ? 19.139 5.649 -3.498 1.00 77.19 86 ALA A O 1
ATOM 599 N N . GLN A 1 87 ? 16.957 5.872 -3.066 1.00 76.50 87 GLN A N 1
ATOM 600 C CA . GLN A 1 87 ? 16.509 4.958 -4.123 1.00 76.50 87 GLN A CA 1
ATOM 601 C C . GLN A 1 87 ? 16.649 5.574 -5.517 1.00 76.50 87 GLN A C 1
ATOM 603 O O . GLN A 1 87 ? 16.996 4.858 -6.454 1.00 76.50 87 GLN A O 1
ATOM 608 N N . GLU A 1 88 ? 16.427 6.881 -5.659 1.00 71.50 88 GLU A N 1
ATOM 609 C CA . GLU A 1 88 ? 16.696 7.611 -6.901 1.00 71.50 88 GLU A CA 1
ATOM 610 C C . GLU A 1 88 ? 18.187 7.543 -7.255 1.00 71.50 88 GLU A C 1
ATOM 612 O O . GLU A 1 88 ? 18.533 7.276 -8.408 1.00 71.50 88 GLU A O 1
ATOM 617 N N . GLY A 1 89 ? 19.064 7.684 -6.253 1.00 64.75 89 GLY A N 1
ATOM 618 C CA . GLY A 1 89 ? 20.520 7.590 -6.401 1.00 64.75 89 GLY A CA 1
ATOM 619 C C . GLY A 1 89 ? 21.095 6.168 -6.475 1.00 64.75 89 GLY A C 1
ATOM 620 O O . GLY A 1 89 ? 22.244 6.007 -6.880 1.00 64.75 89 GLY A O 1
ATOM 621 N N . ALA A 1 90 ? 20.333 5.134 -6.104 1.00 63.22 90 ALA A N 1
ATOM 622 C CA . ALA A 1 90 ? 20.778 3.738 -6.117 1.00 63.22 90 ALA A CA 1
ATOM 623 C C . ALA A 1 90 ? 20.497 3.038 -7.459 1.00 63.22 90 ALA A C 1
ATOM 625 O O . ALA A 1 90 ? 19.533 3.357 -8.155 1.00 63.22 90 ALA A O 1
ATOM 626 N N . GLY A 1 91 ? 21.295 2.021 -7.795 1.00 57.38 91 GLY A N 1
ATOM 627 C CA . GLY A 1 91 ? 21.087 1.186 -8.987 1.00 57.38 91 GLY A CA 1
ATOM 628 C C . GLY A 1 91 ? 21.809 1.669 -10.245 1.00 57.38 91 GLY A C 1
ATOM 629 O O . GLY A 1 91 ? 22.509 2.675 -10.189 1.00 57.38 91 GLY A O 1
ATOM 630 N N . PHE A 1 92 ? 21.669 0.906 -11.340 1.00 49.31 92 PHE A N 1
ATOM 631 C CA . PHE A 1 92 ? 22.471 0.953 -12.577 1.00 49.31 92 PHE A CA 1
ATOM 632 C C . PHE A 1 92 ? 22.581 2.374 -13.164 1.00 49.31 92 PHE A C 1
ATOM 634 O O . PHE A 1 92 ? 21.813 2.806 -14.023 1.00 49.31 92 PHE A O 1
ATOM 641 N N . SER A 1 93 ? 23.594 3.063 -12.641 1.00 43.09 93 SER A N 1
ATOM 642 C CA . SER A 1 93 ? 24.041 4.424 -12.884 1.00 43.09 93 SER A CA 1
ATOM 643 C C . SER A 1 93 ? 23.114 5.532 -12.381 1.00 43.09 93 SER A C 1
ATOM 645 O O . SER A 1 93 ? 21.908 5.563 -12.622 1.00 43.09 93 SER A O 1
ATOM 647 N N . ALA A 1 94 ? 23.752 6.543 -11.790 1.00 45.59 94 ALA A N 1
ATOM 648 C CA . ALA A 1 94 ? 23.366 7.948 -11.863 1.00 45.59 94 ALA A CA 1
ATOM 649 C C . ALA A 1 94 ? 23.277 8.418 -13.340 1.00 45.59 94 ALA A C 1
ATOM 651 O O . ALA A 1 94 ? 23.939 9.364 -13.761 1.00 45.59 94 ALA A O 1
ATOM 652 N N . SER A 1 95 ? 22.510 7.689 -14.152 1.00 44.94 95 SER A N 1
ATOM 653 C CA . SER A 1 95 ? 22.226 7.955 -15.547 1.00 44.94 95 SER A CA 1
ATOM 654 C C . SER A 1 95 ? 21.218 9.100 -15.607 1.00 44.94 95 SER A C 1
ATOM 656 O O . SER A 1 95 ? 20.182 9.033 -14.937 1.00 44.94 95 SER A O 1
ATOM 658 N N . PRO A 1 96 ? 21.467 10.134 -16.421 1.00 45.84 96 PRO A N 1
ATOM 659 C CA . PRO A 1 96 ? 20.472 11.152 -16.719 1.00 45.84 96 PRO A CA 1
ATOM 660 C C . PRO A 1 96 ? 19.320 10.484 -17.486 1.00 45.84 96 PRO A C 1
ATOM 662 O O . PRO A 1 96 ? 19.423 10.262 -18.689 1.00 45.84 96 PRO A O 1
ATOM 665 N N . GLY A 1 97 ? 18.250 10.073 -16.798 1.00 55.50 97 GLY A N 1
ATOM 666 C CA . GLY A 1 97 ? 17.135 9.407 -17.483 1.00 55.50 97 GLY A CA 1
ATOM 667 C C . GLY A 1 97 ? 16.090 8.675 -16.646 1.00 55.50 97 GLY A C 1
ATOM 668 O O . GLY A 1 97 ? 15.153 8.150 -17.241 1.00 55.50 97 GLY A O 1
ATOM 669 N N . LYS A 1 98 ? 16.195 8.620 -15.311 1.00 65.31 98 LYS A N 1
ATOM 670 C CA . LYS A 1 98 ? 15.079 8.133 -14.482 1.00 65.31 98 LYS A CA 1
ATOM 671 C C . LYS A 1 98 ? 13.972 9.185 -14.499 1.00 65.31 98 LYS A C 1
ATOM 673 O O . LYS A 1 98 ? 14.197 10.316 -14.073 1.00 65.31 98 LYS A O 1
ATOM 678 N N . ILE A 1 99 ? 12.798 8.824 -15.008 1.00 70.19 99 ILE A N 1
ATOM 679 C CA . ILE A 1 99 ? 11.629 9.707 -15.013 1.00 70.19 99 ILE A CA 1
ATOM 680 C C . ILE A 1 99 ? 10.558 9.093 -14.127 1.00 70.19 99 ILE A C 1
ATOM 682 O O . ILE A 1 99 ? 10.164 7.947 -14.329 1.00 70.19 99 ILE A O 1
ATOM 686 N N . THR A 1 100 ? 10.083 9.900 -13.187 1.00 73.00 100 THR A N 1
ATOM 687 C CA . THR A 1 100 ? 9.008 9.586 -12.252 1.00 73.00 100 THR A CA 1
ATOM 688 C C . THR A 1 100 ? 7.759 10.344 -12.703 1.00 73.00 100 THR A C 1
ATOM 690 O O . THR A 1 100 ? 7.741 11.574 -12.682 1.00 73.00 100 THR A O 1
ATOM 693 N N . VAL A 1 101 ? 6.725 9.630 -13.156 1.00 71.25 101 VAL A N 1
ATOM 694 C CA . VAL A 1 101 ? 5.487 10.222 -13.693 1.00 71.25 101 VAL A CA 1
ATOM 695 C C . VAL A 1 101 ? 4.288 9.772 -12.860 1.00 71.25 101 VAL A C 1
ATOM 697 O O . VAL A 1 101 ? 4.077 8.567 -12.732 1.00 71.25 101 VAL A O 1
ATOM 700 N N . PRO A 1 102 ? 3.455 10.680 -12.323 1.00 70.88 102 PRO A N 1
ATOM 701 C CA . PRO A 1 102 ? 2.200 10.277 -11.699 1.00 70.88 102 PRO A CA 1
ATOM 702 C C . PRO A 1 102 ? 1.270 9.647 -12.752 1.00 70.88 102 PRO A C 1
ATOM 704 O O . PRO A 1 102 ? 0.952 10.265 -13.764 1.00 70.88 102 PRO A O 1
ATOM 707 N N . LEU A 1 103 ? 0.841 8.406 -12.518 1.00 70.94 103 LEU A N 1
ATOM 708 C CA . LEU A 1 103 ? -0.059 7.641 -13.389 1.00 70.94 103 LEU A CA 1
ATOM 709 C C . LEU A 1 103 ? -1.519 7.947 -13.104 1.00 70.94 103 LEU A C 1
ATOM 711 O O . LEU A 1 103 ? -2.299 8.262 -13.999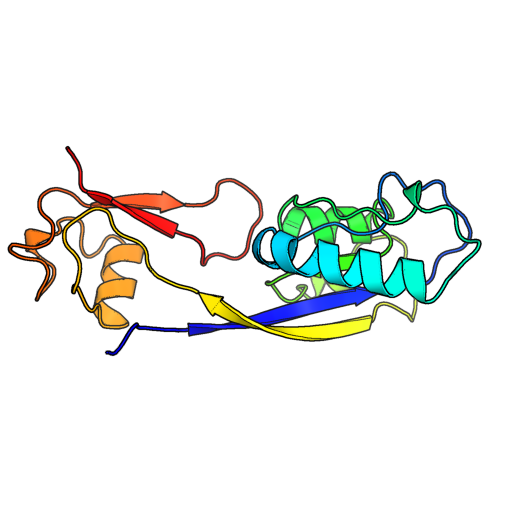 1.00 70.94 103 LEU A O 1
ATOM 715 N N . CYS A 1 104 ? -1.904 7.765 -11.849 1.00 67.62 104 CYS A N 1
ATOM 716 C CA . CYS A 1 104 ? -3.274 7.902 -11.414 1.00 67.62 104 CYS A CA 1
ATOM 717 C C . CYS A 1 104 ? -3.321 8.189 -9.924 1.00 67.62 104 CYS A C 1
ATOM 719 O O . CYS A 1 104 ? -2.387 7.913 -9.170 1.00 67.62 104 CYS A O 1
ATOM 721 N N . VAL A 1 105 ? -4.446 8.754 -9.516 1.00 66.25 105 VAL A N 1
ATOM 722 C CA . VAL A 1 105 ? -4.750 8.981 -8.118 1.00 66.25 105 VAL A CA 1
ATOM 723 C C . VAL A 1 105 ? -5.707 7.886 -7.666 1.00 66.25 105 VAL A C 1
ATOM 725 O O . VAL A 1 105 ? -6.759 7.705 -8.278 1.00 66.25 105 VAL A O 1
ATOM 728 N N . SER A 1 106 ? -5.341 7.135 -6.631 1.00 65.31 106 SER A N 1
ATOM 729 C CA . SER A 1 106 ? -6.162 6.054 -6.077 1.00 65.31 106 SER A CA 1
ATOM 730 C C . SER A 1 106 ? -6.635 6.398 -4.665 1.00 65.31 106 SER A C 1
ATOM 732 O O . SER A 1 106 ? -6.103 7.297 -4.019 1.00 65.31 106 SER A O 1
ATOM 734 N N . THR A 1 107 ? -7.669 5.715 -4.180 1.00 67.56 107 THR A N 1
ATOM 735 C CA . THR A 1 107 ? -8.116 5.846 -2.789 1.00 67.56 107 THR A CA 1
ATOM 736 C C . THR A 1 107 ? -7.739 4.599 -2.011 1.00 67.56 107 THR A C 1
ATOM 738 O O . THR A 1 107 ? -7.962 3.494 -2.508 1.00 67.56 107 THR A O 1
ATOM 741 N N . PHE A 1 108 ? -7.272 4.740 -0.772 1.00 70.88 108 PHE A N 1
ATOM 742 C CA . PHE A 1 108 ? -7.245 3.601 0.149 1.00 70.88 108 PHE A CA 1
ATOM 743 C C . PHE A 1 108 ? -8.558 3.507 0.932 1.00 70.88 108 PHE A C 1
ATOM 745 O O . PHE A 1 108 ? -9.294 4.483 1.082 1.00 70.88 108 PHE A O 1
ATOM 752 N N . SER A 1 109 ? -8.875 2.304 1.405 1.00 72.81 109 SER A N 1
ATOM 753 C CA . SER A 1 109 ? -10.086 2.025 2.177 1.00 72.81 109 SER A CA 1
ATOM 754 C C . SER A 1 109 ? -9.747 1.197 3.405 1.00 72.81 109 SER A C 1
ATOM 756 O O . SER A 1 109 ? -8.909 0.299 3.351 1.00 72.81 109 SER A O 1
ATOM 758 N N . PHE A 1 110 ? -10.414 1.510 4.512 1.00 74.19 110 PHE A N 1
ATOM 759 C CA . PHE A 1 110 ? -10.332 0.728 5.735 1.00 74.19 110 PHE A CA 1
ATOM 760 C C . PHE A 1 110 ? -11.375 -0.388 5.694 1.00 74.19 110 PHE A C 1
ATOM 762 O O . PHE A 1 110 ? -12.575 -0.118 5.608 1.00 74.19 110 PHE A O 1
ATOM 769 N N . PHE A 1 111 ? -10.914 -1.633 5.777 1.00 77.31 111 PHE A N 1
ATOM 770 C CA . PHE A 1 111 ? -11.781 -2.804 5.811 1.00 77.31 111 PHE A CA 1
ATOM 771 C C . PHE A 1 111 ? -11.815 -3.395 7.214 1.00 77.31 111 PHE A C 1
ATOM 773 O O . PHE A 1 111 ? -10.785 -3.512 7.882 1.00 77.31 111 PHE A O 1
ATOM 780 N N . TYR A 1 112 ? -13.010 -3.791 7.639 1.00 80.38 112 TYR A N 1
ATOM 781 C CA . TYR A 1 112 ? -13.234 -4.461 8.909 1.00 80.38 112 TYR A CA 1
ATOM 782 C C . TYR A 1 112 ? -14.192 -5.637 8.734 1.00 80.38 112 TYR A C 1
ATOM 784 O O . TYR A 1 112 ? -15.048 -5.624 7.848 1.00 80.38 112 TYR A O 1
ATOM 792 N N . ASN A 1 113 ? -14.061 -6.644 9.597 1.00 82.88 113 ASN A N 1
ATOM 793 C CA . ASN A 1 113 ? -15.002 -7.759 9.643 1.00 82.88 113 ASN A CA 1
ATOM 794 C C . ASN A 1 113 ? -16.165 -7.446 10.598 1.00 82.88 113 ASN A C 1
ATOM 796 O O . ASN A 1 113 ? -15.953 -7.288 11.800 1.00 82.88 113 ASN A O 1
ATOM 800 N N . GLY A 1 114 ? -17.388 -7.349 10.077 1.00 82.50 114 GLY A N 1
ATOM 801 C CA . GLY A 1 114 ? -18.593 -7.131 10.875 1.00 82.50 114 GLY A CA 1
ATOM 802 C C . GLY A 1 114 ? -19.771 -6.618 10.053 1.00 82.50 114 GLY A C 1
ATOM 803 O O . GLY A 1 114 ? -19.792 -6.723 8.828 1.00 82.50 114 GLY A O 1
ATOM 804 N N . LYS A 1 115 ? -20.777 -6.057 10.729 1.00 84.69 115 LYS A N 1
ATOM 805 C CA . LYS A 1 115 ? -21.961 -5.512 10.053 1.00 84.69 115 LYS A CA 1
ATOM 806 C C . LYS A 1 115 ? -21.632 -4.194 9.337 1.00 84.69 115 LYS A C 1
ATOM 808 O O . LYS A 1 115 ? -20.825 -3.405 9.841 1.00 84.69 115 LYS A O 1
ATOM 813 N N . PRO A 1 116 ? -22.278 -3.910 8.195 1.00 84.44 116 PRO A N 1
ATOM 814 C CA . PRO A 1 116 ? -22.033 -2.690 7.432 1.00 84.44 116 PRO A CA 1
ATOM 815 C C . PRO A 1 116 ? -22.441 -1.417 8.192 1.00 84.44 116 PRO A C 1
ATOM 817 O O . PRO A 1 116 ? -23.200 -1.451 9.162 1.00 84.44 116 PRO A O 1
ATOM 820 N N . GLY A 1 117 ? -21.958 -0.269 7.709 1.00 83.38 117 GLY A N 1
ATOM 821 C CA . GLY A 1 117 ? -22.384 1.054 8.173 1.00 83.38 117 GLY A CA 1
ATOM 822 C C . GLY A 1 117 ? -21.563 1.644 9.321 1.00 83.38 117 GLY A C 1
ATOM 823 O O . GLY A 1 117 ? -22.004 2.612 9.944 1.00 83.38 117 GLY A O 1
ATOM 824 N N . LEU A 1 118 ? -20.393 1.088 9.646 1.00 86.00 118 LEU A N 1
ATOM 825 C CA . LEU A 1 118 ? -19.422 1.763 10.509 1.00 86.00 118 LEU A CA 1
ATOM 826 C C . LEU A 1 118 ? -18.699 2.842 9.698 1.00 86.00 118 LEU A C 1
ATOM 828 O O . LEU A 1 118 ? -18.112 2.558 8.658 1.00 86.00 118 LEU A O 1
ATOM 832 N N . VAL A 1 119 ? -18.746 4.077 10.189 1.00 86.19 119 VAL A N 1
ATOM 833 C CA . VAL A 1 119 ? -18.006 5.207 9.624 1.00 86.19 119 VAL A CA 1
ATOM 834 C C . VAL A 1 119 ? -16.985 5.625 10.664 1.00 86.19 119 VAL A C 1
ATOM 836 O O . VAL A 1 119 ? -17.358 5.987 11.777 1.00 86.19 119 VAL A O 1
ATOM 839 N N . LEU A 1 120 ? -15.708 5.537 10.302 1.00 85.19 120 LEU A N 1
ATOM 840 C CA . LEU A 1 120 ? -14.607 5.922 11.174 1.00 85.19 120 LEU A CA 1
ATOM 841 C C . LEU A 1 120 ? -14.122 7.319 10.821 1.00 85.19 120 LEU A C 1
ATOM 843 O O . LEU A 1 120 ? -13.918 7.638 9.649 1.00 85.19 120 LEU A O 1
ATOM 847 N N . THR A 1 121 ? -13.869 8.134 11.838 1.00 87.50 121 THR A N 1
ATOM 848 C CA . THR A 1 121 ? -13.132 9.385 11.659 1.00 87.50 121 THR A CA 1
ATOM 849 C C . THR A 1 121 ? -11.649 9.100 11.404 1.00 87.50 121 THR A C 1
ATOM 851 O O . THR A 1 121 ? -11.138 8.021 11.726 1.00 87.50 121 THR A O 1
ATOM 854 N N . ALA A 1 122 ? -10.922 10.080 10.857 1.00 83.00 122 ALA A N 1
ATOM 855 C CA . ALA A 1 122 ? -9.471 9.979 10.692 1.00 83.00 122 ALA A CA 1
ATOM 856 C C . ALA A 1 122 ? -8.762 9.727 12.038 1.00 83.00 122 ALA A C 1
ATOM 858 O O . ALA A 1 122 ? -7.861 8.896 12.115 1.00 83.00 122 ALA A O 1
ATOM 859 N N . THR A 1 123 ? -9.224 10.368 13.117 1.00 87.25 123 THR A N 1
ATOM 860 C CA . THR A 1 123 ? -8.687 10.180 14.473 1.00 87.25 123 THR A CA 1
ATOM 861 C C . THR A 1 123 ? -8.922 8.769 14.998 1.00 87.25 123 THR A C 1
ATOM 863 O O . THR A 1 123 ? -7.987 8.151 15.497 1.00 87.25 123 THR A O 1
ATOM 866 N N . GLN A 1 124 ? -10.137 8.229 14.851 1.00 87.44 124 GLN A N 1
ATOM 867 C CA . GLN A 1 124 ? -10.435 6.852 15.261 1.00 87.44 124 GLN A CA 1
ATOM 868 C C . GLN A 1 124 ? -9.591 5.857 14.470 1.00 87.44 124 GLN A C 1
ATOM 870 O O . GLN A 1 124 ? -9.017 4.937 15.042 1.00 87.44 124 GLN A O 1
ATOM 875 N N . THR A 1 125 ? -9.470 6.079 13.161 1.00 85.00 125 THR A N 1
ATOM 876 C CA . THR A 1 125 ? -8.629 5.266 12.283 1.00 85.00 125 THR A CA 1
ATOM 877 C C . THR A 1 125 ? -7.183 5.294 12.778 1.00 85.00 125 THR A C 1
ATOM 879 O O . THR A 1 125 ? -6.613 4.242 13.042 1.00 85.00 125 THR A O 1
ATOM 882 N N . TYR A 1 126 ? -6.617 6.480 13.018 1.00 84.94 126 TYR A N 1
ATOM 883 C CA . TYR A 1 126 ? -5.268 6.633 13.565 1.00 84.94 126 TYR A CA 1
ATOM 884 C C . TYR A 1 126 ? -5.086 5.921 14.913 1.00 84.94 126 TYR A C 1
ATOM 886 O O . TYR A 1 126 ? -4.106 5.207 15.090 1.00 84.94 126 TYR A O 1
ATOM 894 N N . GLN A 1 127 ? -6.029 6.065 15.846 1.00 88.50 127 GLN A N 1
ATOM 895 C CA . GLN A 1 127 ? -5.970 5.419 17.162 1.00 88.50 127 GLN A CA 1
ATOM 896 C C . GLN A 1 127 ? -6.057 3.890 17.075 1.00 88.50 127 GLN A C 1
ATOM 898 O O . GLN A 1 127 ? -5.427 3.181 17.860 1.00 88.50 127 GLN A O 1
ATOM 903 N N . ILE A 1 128 ? -6.810 3.370 16.104 1.00 87.25 128 ILE A N 1
ATOM 904 C CA . ILE A 1 128 ? -6.806 1.949 15.766 1.00 87.25 128 ILE A CA 1
ATOM 905 C C . ILE A 1 128 ? -5.443 1.566 15.173 1.00 87.25 128 ILE A C 1
ATOM 907 O O . ILE A 1 128 ? -4.908 0.530 15.532 1.00 87.25 128 ILE A O 1
ATOM 911 N N . TYR A 1 129 ? -4.814 2.368 14.320 1.00 81.44 129 TYR A N 1
ATOM 912 C CA . TYR A 1 129 ? -3.493 2.020 13.776 1.00 81.44 129 TYR A CA 1
ATOM 913 C C . TYR A 1 129 ? -2.373 2.052 14.822 1.00 81.44 129 TYR A C 1
ATOM 915 O O . TYR A 1 129 ? -1.563 1.131 14.880 1.00 81.44 129 TYR A O 1
ATOM 923 N N . SER A 1 130 ? -2.353 3.065 15.687 1.00 85.19 130 SER A N 1
ATOM 924 C CA . SER A 1 130 ? -1.330 3.249 16.725 1.00 85.19 130 SER A CA 1
ATOM 925 C C . SER A 1 130 ? -1.511 2.347 17.948 1.00 85.19 130 SER A C 1
ATOM 927 O O . SER A 1 130 ? -0.772 2.473 18.920 1.00 85.19 130 SER A O 1
ATOM 929 N N . ALA A 1 131 ? -2.503 1.453 17.921 1.00 86.62 131 ALA A N 1
ATOM 930 C CA . ALA A 1 131 ? -2.908 0.601 19.035 1.00 86.62 131 ALA A CA 1
ATOM 931 C C . ALA A 1 131 ? -3.411 1.333 20.292 1.00 86.62 131 ALA A C 1
ATOM 933 O O . ALA A 1 131 ? -3.689 0.674 21.293 1.00 86.62 131 ALA A O 1
ATOM 934 N N . ALA A 1 132 ? -3.635 2.650 20.222 1.00 90.12 132 ALA A N 1
ATOM 935 C CA . ALA A 1 132 ? -4.298 3.416 21.278 1.00 90.12 132 ALA A CA 1
ATOM 936 C C . ALA A 1 132 ? -5.737 2.928 21.537 1.00 90.12 132 ALA A C 1
ATOM 938 O O . ALA A 1 132 ? -6.223 3.000 22.663 1.00 90.12 132 ALA A O 1
ATOM 939 N N . ILE A 1 133 ? -6.403 2.389 20.509 1.00 89.31 133 ILE A N 1
ATOM 940 C CA . ILE A 1 133 ? -7.637 1.611 20.643 1.00 89.31 133 ILE A CA 1
ATOM 941 C C . ILE A 1 133 ? -7.356 0.157 20.245 1.00 89.31 133 ILE A C 1
ATOM 943 O O . ILE A 1 133 ? -6.905 -0.144 19.135 1.00 89.31 133 ILE A O 1
ATOM 947 N N . SER A 1 134 ? -7.631 -0.768 21.162 1.00 89.69 134 SER A N 1
ATOM 948 C CA . SER A 1 134 ? -7.408 -2.213 20.997 1.00 89.69 134 SER A CA 1
ATOM 949 C C . SER A 1 134 ? -8.688 -3.050 21.083 1.00 89.69 134 SER A C 1
ATOM 951 O O . SER A 1 134 ? -8.635 -4.267 20.927 1.00 89.69 134 SER A O 1
ATOM 953 N N . SER A 1 135 ? -9.845 -2.415 21.279 1.00 90.38 135 SER A N 1
ATOM 954 C CA . SER A 1 135 ? -11.150 -3.075 21.345 1.00 90.38 135 SER A CA 1
ATOM 955 C C . SER A 1 135 ? -12.190 -2.285 20.564 1.00 90.38 135 SER A C 1
ATOM 957 O O . SER A 1 135 ? -12.266 -1.060 20.681 1.00 90.38 135 SER A O 1
ATOM 959 N N . TRP A 1 136 ? -13.029 -2.990 19.806 1.00 89.06 136 TRP A N 1
ATOM 960 C CA . TRP A 1 136 ? -14.124 -2.386 19.047 1.00 89.06 136 TRP A CA 1
ATOM 961 C C . TRP A 1 136 ? -15.171 -1.730 19.950 1.00 89.06 136 TRP A C 1
ATOM 963 O O . TRP A 1 136 ? -15.815 -0.770 19.538 1.00 89.06 136 TRP A O 1
ATOM 973 N N . GLY A 1 137 ? -15.291 -2.177 21.206 1.00 89.56 137 GLY A N 1
ATOM 974 C CA . GLY A 1 137 ? -16.178 -1.551 22.192 1.00 89.56 137 GLY A CA 1
ATOM 975 C C . GLY A 1 137 ? -15.780 -0.116 22.557 1.00 89.56 137 GLY A C 1
ATOM 976 O O . GLY A 1 137 ? -16.633 0.665 22.964 1.00 89.56 137 GLY A O 1
ATOM 977 N N . ALA A 1 138 ? -14.509 0.252 22.365 1.00 89.12 138 ALA A N 1
ATOM 978 C CA . ALA A 1 138 ? -14.001 1.600 22.611 1.00 89.12 138 ALA A CA 1
ATOM 979 C C . ALA A 1 138 ? -14.095 2.520 21.378 1.00 89.12 138 ALA A C 1
ATOM 981 O O . ALA A 1 138 ? -13.671 3.671 21.447 1.00 89.12 138 ALA A O 1
ATOM 982 N N . VAL A 1 139 ? -14.639 2.040 20.250 1.00 90.12 139 VAL A N 1
ATOM 983 C CA . VAL A 1 139 ? -14.821 2.830 19.025 1.00 90.12 139 VAL A CA 1
ATOM 984 C C . VAL A 1 139 ? -16.258 3.367 18.970 1.00 90.12 139 VAL A C 1
ATOM 986 O O . VAL A 1 139 ? -17.199 2.590 18.766 1.00 90.12 139 VAL A O 1
ATOM 989 N N . PRO A 1 140 ? -16.472 4.690 19.107 1.00 88.56 140 PRO A N 1
ATOM 990 C CA . PRO A 1 140 ? -17.798 5.279 18.950 1.00 88.56 140 PRO A CA 1
ATOM 991 C C . PRO A 1 140 ? -18.430 4.898 17.605 1.00 88.56 140 PRO A C 1
ATOM 993 O O . PRO A 1 140 ? -17.827 5.084 16.550 1.00 88.56 140 PRO A O 1
ATOM 996 N N . GLY A 1 141 ? -19.651 4.359 17.648 1.00 86.44 141 GLY A N 1
ATOM 997 C CA . GLY A 1 141 ? -20.397 3.925 16.462 1.00 86.44 141 GLY A CA 1
ATOM 998 C C . GLY A 1 141 ? -20.141 2.484 16.001 1.00 86.44 141 GLY A C 1
ATOM 999 O O . GLY A 1 141 ? -20.826 2.045 15.069 1.00 86.44 141 GLY A O 1
ATOM 1000 N N . ALA A 1 142 ? -19.217 1.752 16.644 1.00 86.56 142 ALA A N 1
ATOM 1001 C CA . ALA A 1 142 ? -18.946 0.334 16.375 1.00 86.56 142 ALA A CA 1
ATOM 1002 C C . ALA A 1 142 ? -19.819 -0.631 17.193 1.00 86.56 142 ALA A C 1
ATOM 1004 O O . ALA A 1 142 ? -20.053 -1.755 16.746 1.00 86.56 142 ALA A O 1
ATOM 1005 N N . VAL A 1 143 ? -20.352 -0.197 18.342 1.00 82.38 143 VAL A N 1
ATOM 1006 C CA . VAL A 1 143 ? -21.254 -1.005 19.183 1.00 82.38 143 VAL A CA 1
ATOM 1007 C C . VAL A 1 143 ? -22.444 -1.508 18.356 1.00 82.38 143 VAL A C 1
ATOM 1009 O O . VAL A 1 143 ? -23.108 -0.740 17.662 1.00 82.38 143 VAL A O 1
ATOM 1012 N N . GLY A 1 144 ? -22.688 -2.820 18.395 1.00 79.88 144 GLY A N 1
ATOM 1013 C CA . GLY A 1 144 ? -23.740 -3.485 17.616 1.00 79.88 144 GLY A CA 1
ATOM 1014 C C . GLY A 1 144 ? -23.381 -3.782 16.152 1.00 79.88 144 GLY A C 1
ATOM 1015 O O . GLY A 1 144 ? -24.139 -4.492 15.484 1.00 79.88 144 GLY A O 1
ATOM 1016 N N . LYS A 1 145 ? -22.229 -3.296 15.662 1.00 83.62 145 LYS A N 1
ATOM 1017 C CA . LYS A 1 145 ? -21.706 -3.564 14.310 1.00 83.62 145 LYS A CA 1
ATOM 1018 C C . LYS A 1 145 ? -20.485 -4.475 14.319 1.00 83.62 145 LYS A C 1
ATOM 1020 O O . LYS A 1 145 ? -20.390 -5.365 13.478 1.00 83.62 145 LYS A O 1
ATOM 1025 N N . VAL A 1 146 ? -19.584 -4.256 15.272 1.00 85.69 146 VAL A N 1
ATOM 1026 C CA . VAL A 1 146 ? -18.368 -5.042 15.490 1.00 85.69 146 VAL A CA 1
ATOM 1027 C C . VAL A 1 146 ? -18.158 -5.197 16.994 1.00 85.69 146 VAL A C 1
ATOM 1029 O O . VAL A 1 146 ? -18.486 -4.294 17.764 1.00 85.69 146 VAL A O 1
ATOM 1032 N N . ALA A 1 147 ? -17.640 -6.344 17.421 1.00 83.69 147 ALA A N 1
ATOM 1033 C CA . ALA A 1 147 ? -17.364 -6.638 18.821 1.00 83.69 147 ALA A CA 1
ATOM 1034 C C . ALA A 1 147 ? -15.970 -7.254 18.983 1.00 83.69 147 ALA A C 1
ATOM 1036 O O . ALA A 1 147 ? -15.347 -7.674 18.010 1.00 83.69 147 ALA A O 1
ATOM 1037 N N . GLY A 1 148 ? -15.500 -7.298 20.228 1.00 85.75 148 GLY A N 1
ATOM 1038 C CA . GLY A 1 148 ? -14.263 -7.980 20.590 1.00 85.75 148 GLY A CA 1
ATOM 1039 C C . GLY A 1 148 ? -12.995 -7.150 20.405 1.00 85.75 148 GLY A C 1
ATOM 1040 O O . GLY A 1 148 ? -13.021 -5.937 20.161 1.00 85.75 148 GLY A O 1
ATOM 1041 N N . ALA A 1 149 ? -11.868 -7.835 20.579 1.00 88.50 149 ALA A N 1
ATOM 1042 C CA . ALA A 1 149 ? -10.546 -7.259 20.400 1.00 88.50 149 ALA A CA 1
ATOM 1043 C C . ALA A 1 149 ? -10.289 -6.916 18.927 1.00 88.50 149 ALA A C 1
ATOM 1045 O O . ALA A 1 149 ? -10.796 -7.559 18.003 1.00 88.50 149 ALA A O 1
ATOM 1046 N N . ILE A 1 150 ? -9.477 -5.887 18.728 1.00 87.56 150 ILE A N 1
ATOM 1047 C CA . ILE A 1 150 ? -9.013 -5.457 17.419 1.00 87.56 150 ILE A CA 1
ATOM 1048 C C . ILE A 1 150 ? -7.763 -6.256 17.056 1.00 87.56 150 ILE A C 1
ATOM 1050 O O . ILE A 1 150 ? -6.704 -6.063 17.656 1.00 87.56 150 ILE A O 1
ATOM 1054 N N . THR A 1 151 ? -7.873 -7.098 16.028 1.00 87.06 151 THR A N 1
ATOM 1055 C CA . THR A 1 151 ? -6.720 -7.751 15.405 1.00 87.06 151 THR A CA 1
ATOM 1056 C C . THR A 1 151 ? -6.315 -6.982 14.162 1.00 87.06 151 THR A C 1
ATOM 1058 O O . THR A 1 151 ? -7.058 -6.832 13.194 1.00 87.06 151 THR A O 1
ATOM 1061 N N . ARG A 1 152 ? -5.088 -6.489 14.204 1.00 83.44 152 ARG A N 1
ATOM 1062 C CA . ARG A 1 152 ? -4.479 -5.651 13.188 1.00 83.44 152 ARG A CA 1
ATOM 1063 C C . ARG A 1 152 ? -3.784 -6.527 12.121 1.00 83.44 152 ARG A C 1
ATOM 1065 O O . ARG A 1 152 ? -2.818 -7.200 12.455 1.00 83.44 152 ARG A O 1
ATOM 1072 N N . VAL A 1 153 ? -4.238 -6.511 10.859 1.00 80.31 153 VAL A N 1
ATOM 1073 C CA . VAL A 1 153 ? -3.615 -7.244 9.731 1.00 80.31 153 VAL A CA 1
ATOM 1074 C C . VAL A 1 153 ? -2.948 -6.306 8.732 1.00 80.31 153 VAL A C 1
ATOM 1076 O O . VAL A 1 153 ? -3.634 -5.558 8.042 1.00 80.31 153 VAL A O 1
ATOM 1079 N N . GLY A 1 154 ? -1.629 -6.424 8.579 1.00 73.62 154 GLY A N 1
ATOM 1080 C CA . GLY A 1 154 ? -0.850 -5.662 7.603 1.00 73.62 154 GLY A CA 1
ATOM 1081 C C . GLY A 1 154 ? -0.250 -6.487 6.493 1.00 73.62 154 GLY A C 1
ATOM 1082 O O . GLY A 1 154 ? -0.180 -7.713 6.572 1.00 73.62 154 GLY A O 1
ATOM 1083 N N . ARG A 1 155 ? 0.232 -5.793 5.461 1.00 71.56 155 ARG A N 1
ATOM 1084 C CA . ARG A 1 155 ? 1.079 -6.416 4.445 1.00 71.56 155 ARG A CA 1
ATOM 1085 C C . ARG A 1 155 ? 2.457 -6.722 5.037 1.00 71.56 155 ARG A C 1
ATOM 1087 O O . ARG A 1 155 ? 3.054 -5.884 5.703 1.00 71.56 155 ARG A O 1
ATOM 1094 N N . THR A 1 156 ? 2.945 -7.930 4.778 1.00 70.12 156 THR A N 1
ATOM 1095 C CA . THR A 1 156 ? 4.299 -8.385 5.133 1.00 70.12 156 THR A CA 1
ATOM 1096 C C . THR A 1 156 ? 5.316 -8.127 4.018 1.00 70.12 156 THR A C 1
ATOM 1098 O O . THR A 1 156 ? 6.518 -8.220 4.248 1.00 70.12 156 THR A O 1
ATOM 1101 N N . SER A 1 157 ? 4.852 -7.800 2.808 1.00 66.56 157 SER A N 1
ATOM 1102 C CA . SER A 1 157 ? 5.696 -7.405 1.678 1.00 66.56 157 SER A CA 1
ATOM 1103 C C . SER A 1 157 ? 6.087 -5.924 1.752 1.00 66.56 157 SER A C 1
ATOM 1105 O O . SER A 1 157 ? 5.379 -5.117 2.356 1.00 66.56 157 SER A O 1
ATOM 1107 N N . GLN A 1 158 ? 7.207 -5.557 1.110 1.00 65.38 158 GLN A N 1
ATOM 1108 C CA . GLN A 1 158 ? 7.666 -4.166 0.998 1.00 65.38 158 GLN A CA 1
ATOM 1109 C C . GLN A 1 158 ? 6.679 -3.339 0.177 1.00 65.38 158 GLN A C 1
ATOM 1111 O O . GLN A 1 158 ? 6.720 -3.281 -1.055 1.00 65.38 158 GLN A O 1
ATOM 1116 N N . SER A 1 159 ? 5.752 -2.722 0.882 1.00 65.50 159 SER A N 1
ATOM 1117 C CA . SER A 1 159 ? 4.593 -2.086 0.302 1.00 65.50 159 SER A CA 1
ATOM 1118 C C . SER A 1 159 ? 4.327 -0.779 1.028 1.00 65.50 159 SER A C 1
ATOM 1120 O O . SER A 1 159 ? 4.570 -0.699 2.233 1.00 65.50 159 SER A O 1
ATOM 1122 N N . SER A 1 160 ? 3.690 0.155 0.335 1.00 57.69 160 SER A N 1
ATOM 1123 C CA . SER A 1 160 ? 3.165 1.374 0.936 1.00 57.69 160 SER A CA 1
ATOM 1124 C C . SER A 1 160 ? 2.339 1.074 2.191 1.00 57.69 160 SER A C 1
ATOM 1126 O O . SER A 1 160 ? 1.560 0.109 2.177 1.00 57.69 160 SER A O 1
ATOM 1128 N N . PRO A 1 161 ? 2.466 1.879 3.262 1.00 51.94 161 PRO A N 1
ATOM 1129 C CA . PRO A 1 161 ? 2.020 1.545 4.623 1.00 51.94 161 PRO A CA 1
ATOM 1130 C C . PRO A 1 161 ? 0.494 1.426 4.827 1.00 51.94 161 PRO A C 1
ATOM 1132 O O . PRO A 1 161 ? 0.035 1.325 5.961 1.00 51.94 161 PRO A O 1
ATOM 1135 N N . LEU A 1 162 ? -0.318 1.450 3.766 1.00 49.03 162 LEU A N 1
ATOM 1136 C CA . LEU A 1 162 ? -1.743 1.798 3.844 1.00 49.03 162 LEU A CA 1
ATOM 1137 C C . LEU A 1 162 ? -2.728 0.670 3.498 1.00 49.03 162 LEU A C 1
ATOM 1139 O O . LEU A 1 162 ? -3.934 0.905 3.508 1.00 49.03 162 LEU A O 1
ATOM 1143 N N . PHE A 1 163 ? -2.260 -0.555 3.234 1.00 43.72 163 PHE A N 1
ATOM 1144 C CA . PHE A 1 163 ? -3.153 -1.716 3.116 1.00 43.72 163 PHE A CA 1
ATOM 1145 C C . PHE A 1 163 ? -3.161 -2.514 4.409 1.00 43.72 163 PHE A C 1
ATOM 1147 O O . PHE A 1 163 ? -2.251 -3.296 4.689 1.00 43.72 163 PHE A O 1
ATOM 1154 N N . PHE A 1 164 ? -4.213 -2.298 5.189 1.00 44.88 164 PHE A N 1
ATOM 1155 C CA . PHE A 1 164 ? -4.392 -2.962 6.461 1.00 44.88 164 PHE A CA 1
ATOM 1156 C C . PHE A 1 164 ? -5.865 -3.340 6.636 1.00 44.88 164 PHE A C 1
ATOM 1158 O O . PHE A 1 164 ? -6.760 -2.504 6.504 1.00 44.88 164 PHE A O 1
ATOM 1165 N N . CYS A 1 165 ? -6.116 -4.621 6.885 1.00 45.91 165 CYS A N 1
ATOM 1166 C CA . CYS A 1 165 ? -7.435 -5.138 7.229 1.00 45.91 165 CYS A CA 1
ATOM 1167 C C . CYS A 1 165 ? -7.495 -5.267 8.750 1.00 45.91 165 CYS A C 1
ATOM 1169 O O . CYS A 1 165 ? -6.524 -5.679 9.382 1.00 45.91 165 CYS A O 1
ATOM 1171 N N . VAL A 1 166 ? -8.611 -4.906 9.370 1.00 52.09 166 VAL A N 1
ATOM 1172 C CA . VAL A 1 166 ? -8.771 -5.104 10.810 1.00 52.09 166 VAL A CA 1
ATOM 1173 C C . VAL A 1 166 ? -9.793 -6.203 11.046 1.00 52.09 166 VAL A C 1
ATOM 1175 O O . VAL A 1 166 ? -10.984 -6.048 10.779 1.00 52.09 166 VAL A O 1
ATOM 1178 N N . LEU A 1 167 ? -9.316 -7.342 11.539 1.00 44.06 167 LEU A N 1
ATOM 1179 C CA . LEU A 1 167 ? -10.162 -8.469 11.897 1.00 44.06 167 LEU A CA 1
ATOM 1180 C C . LEU A 1 167 ? -10.739 -8.242 13.298 1.00 44.06 167 LEU A C 1
ATOM 1182 O O . LEU A 1 167 ? -10.041 -7.818 14.221 1.00 44.06 167 LEU A O 1
ATOM 1186 N N . ALA A 1 168 ? -12.029 -8.524 13.455 1.00 40.66 168 ALA A N 1
ATOM 1187 C CA . ALA A 1 168 ? -12.622 -8.715 14.770 1.00 40.66 168 ALA A CA 1
ATOM 1188 C C . ALA A 1 168 ? -12.197 -10.092 15.292 1.00 40.66 168 ALA A C 1
ATOM 1190 O O . ALA A 1 168 ? -12.279 -11.072 14.549 1.00 40.66 168 ALA A O 1
ATOM 1191 N N . GLY A 1 169 ? -11.699 -10.152 16.530 1.00 37.56 169 GLY A N 1
ATOM 1192 C CA . GLY A 1 169 ? -11.427 -11.422 17.202 1.00 37.56 169 GLY A CA 1
ATOM 1193 C C . GLY A 1 169 ? -12.710 -12.242 17.342 1.00 37.56 169 GLY A C 1
ATOM 1194 O O . GLY A 1 169 ? -13.732 -11.695 17.761 1.00 37.56 169 GLY A O 1
ATOM 1195 N N . CYS A 1 170 ? -12.640 -13.512 16.932 1.00 31.66 170 CYS A N 1
ATOM 1196 C CA . CYS A 1 170 ? -13.682 -14.519 17.126 1.00 31.66 170 CYS A CA 1
ATOM 1197 C C . CYS A 1 170 ? -14.024 -14.708 18.607 1.00 31.66 170 CYS A C 1
ATOM 1199 O O . CYS A 1 170 ? -13.083 -14.650 19.433 1.00 31.66 170 CYS A O 1
#

Foldseek 3Di:
DDFPWDKFFKKKKAFDDDDDDAPAAEEAALVCVVVLVVVLVVVCVVDPPPDSVRHDYHNQYQVVRLVCCQAVNYRMYIASDDDDPVSCCGHDDVDPGIDMGGDDMDIFGEAEPWAPDDHADPVRVVCLVVVVDFFLVPGPPSVVTAGATWDWAFDPGHYDGGDIYIYGDD

Sequence (170 aa):
MAHSYGTLVVTLLIASFASHALAGFMGGASTFAPAAGALIKAWNKAKPGVAQDVVAYDSVGSGTGITGFNSGTYLIAVSDDPMTAAQEGAGFSASPGKITVPLCVSTFSFFYNGKPGLVLTATQTYQIYSAAISSWGAVPGAVGKVAGAITRVGRTSQSSPLFFCVLAGC

pLDDT: mean 70.64, std 15.6, range [27.66, 90.38]

Secondary structure (DSSP, 8-state):
-----EEEEEEEEE--------S-SEEE-GGGHHHHHHHHHHHHHH-TTS-TTS--EE---HHHHHHHHHTTS-SEEEESSPPPHHHHHSSS---TT-EEEEEEEEEE--EESSSS-----HHHHHHHHTTS--BGGGSTTTTTT--SBEEEEE--SS--TT-EEEEEP-